Protein AF-A0A377XK44-F1 (afdb_monomer)

Solvent-accessible surface area (backbone atoms only — not comparable to full-atom values): 4394 Å² total; per-residue (Å²): 132,67,72,63,58,56,54,54,62,70,54,53,73,74,74,68,66,78,79,72,83,77,64,67,58,42,63,47,80,44,77,74,36,50,46,57,56,54,53,48,53,54,21,60,77,67,74,45,93,78,83,80,59,91,84,61,75,56,71,42,66,47,78,44,74,66,38,105

Organism: Klebsiella pneumoniae (NCBI:txid573)

Secondary structure (DSSP, 8-state):
--HHHHHHHHHGGGG--------PPEEEEEEEEEHHHHHHHHHHHTT------TT---EEEEEEEEE-

Nearest PDB structures (foldseek):
  4ar0-assembly1_A  TM=8.017E-01  e=1.459E-01  Neisseria meningitidis
  4jtm-assembly1_A  TM=8.328E-01  e=1.068E+00  Esche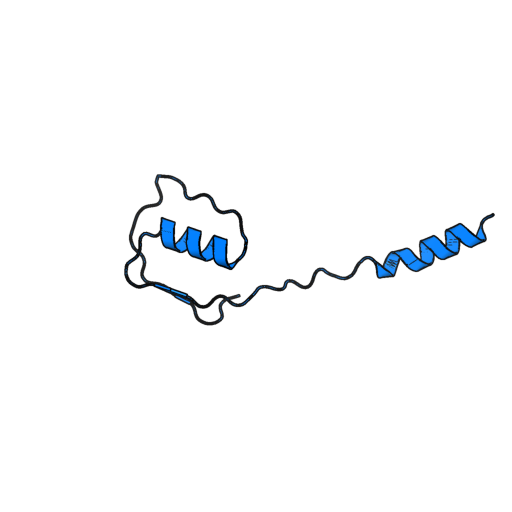richia coli ETEC H10407
  3oss-assembly1_D  TM=8.960E-01  e=2.626E+00  Escherichia coli ETEC H10407
  4jtm-assembly1_B-2  TM=8.357E-01  e=2.626E+00  Escherichia coli ETEC H10407

Radius of gyration: 21.94 Å; Cα contacts (8 Å, |Δi|>4): 63; chains: 1; bounding box: 43×26×59 Å

Mean predicted aligned error: 11.38 Å

Structure (mmCIF, N/CA/C/O backbone):
data_AF-A0A377XK44-F1
#
_entry.id   AF-A0A377XK44-F1
#
loop_
_atom_site.group_PDB
_atom_site.id
_atom_site.type_symbol
_atom_site.label_atom_id
_atom_site.label_alt_id
_atom_site.label_comp_id
_atom_site.label_asym_id
_atom_site.label_entity_id
_atom_site.label_seq_id
_atom_site.pdbx_PDB_ins_code
_atom_site.Cartn_x
_atom_site.Cartn_y
_atom_site.Cartn_z
_atom_site.occupancy
_atom_site.B_iso_or_equiv
_atom_site.auth_seq_id
_atom_site.auth_comp_id
_atom_site.auth_asym_id
_atom_site.auth_atom_id
_atom_site.pdbx_PDB_model_num
ATOM 1 N N . MET A 1 1 ? 32.079 10.278 -46.613 1.00 59.19 1 MET A N 1
ATOM 2 C CA . MET A 1 1 ? 31.531 10.612 -45.275 1.00 59.19 1 MET A CA 1
ATOM 3 C C . MET A 1 1 ? 30.330 9.753 -44.841 1.00 59.19 1 MET A C 1
ATOM 5 O O . MET A 1 1 ? 29.876 9.919 -43.724 1.00 59.19 1 MET A O 1
ATOM 9 N N . MET A 1 2 ? 29.850 8.783 -45.641 1.00 60.56 2 MET A N 1
ATOM 10 C CA . MET A 1 2 ? 28.628 8.009 -45.328 1.00 60.56 2 MET A CA 1
ATOM 11 C C . MET A 1 2 ? 28.829 6.815 -44.365 1.00 60.56 2 MET A C 1
ATOM 13 O O . MET A 1 2 ? 27.891 6.381 -43.710 1.00 60.56 2 MET A O 1
ATOM 17 N N . ARG A 1 3 ? 30.056 6.278 -44.250 1.00 70.62 3 ARG A N 1
ATOM 18 C CA . ARG A 1 3 ? 30.329 5.010 -43.531 1.00 70.62 3 ARG A CA 1
ATOM 19 C C . ARG A 1 3 ? 30.217 5.108 -42.006 1.00 70.62 3 ARG A C 1
ATOM 21 O O . ARG A 1 3 ? 29.963 4.108 -41.349 1.00 70.62 3 ARG A O 1
ATOM 28 N N . TRP A 1 4 ? 30.398 6.306 -41.457 1.00 65.31 4 TRP A N 1
ATOM 29 C CA . TRP A 1 4 ? 30.335 6.551 -40.013 1.00 65.31 4 TRP A CA 1
ATOM 30 C C . TRP A 1 4 ? 28.891 6.596 -39.509 1.00 65.31 4 TRP A C 1
ATOM 32 O O . TRP A 1 4 ? 28.599 6.105 -38.424 1.00 65.31 4 TRP A O 1
ATOM 42 N N . ILE A 1 5 ? 27.977 7.098 -40.342 1.00 72.88 5 ILE A N 1
ATOM 43 C CA . ILE A 1 5 ? 26.542 7.149 -40.047 1.00 72.88 5 ILE A CA 1
ATOM 44 C C . ILE A 1 5 ? 25.970 5.727 -40.019 1.00 72.88 5 ILE A C 1
ATOM 46 O O . ILE A 1 5 ? 25.193 5.401 -39.130 1.00 72.88 5 ILE A O 1
ATOM 50 N N . SER A 1 6 ? 26.418 4.849 -40.924 1.00 72.06 6 SER A N 1
ATOM 51 C CA . SER A 1 6 ? 26.018 3.435 -40.937 1.00 72.06 6 SER A CA 1
ATOM 52 C C . SER A 1 6 ? 26.482 2.665 -39.696 1.00 72.06 6 SER A C 1
ATOM 54 O O . SER A 1 6 ? 25.757 1.798 -39.223 1.00 72.06 6 SER A O 1
ATOM 56 N N . LEU A 1 7 ? 27.659 2.989 -39.147 1.00 69.69 7 LEU A N 1
ATOM 57 C CA . LEU A 1 7 ? 28.155 2.384 -37.904 1.00 69.69 7 LEU A CA 1
ATOM 58 C C . LEU A 1 7 ? 27.362 2.853 -36.676 1.00 69.69 7 LEU A C 1
ATOM 60 O O . LEU A 1 7 ? 27.036 2.042 -35.815 1.00 69.69 7 LEU A O 1
ATOM 64 N N . LEU A 1 8 ? 26.998 4.137 -36.627 1.00 68.31 8 LEU A N 1
ATOM 65 C CA . LEU A 1 8 ? 26.126 4.696 -35.587 1.00 68.31 8 LEU A CA 1
ATOM 66 C C . LEU A 1 8 ? 24.709 4.108 -35.643 1.00 68.31 8 LEU A C 1
ATOM 68 O O . LEU A 1 8 ? 24.145 3.776 -34.603 1.00 68.31 8 LEU A O 1
ATOM 72 N N . LEU A 1 9 ? 24.157 3.914 -36.847 1.00 69.31 9 LEU A N 1
ATOM 73 C CA . LEU A 1 9 ? 22.839 3.298 -37.026 1.00 69.31 9 LEU A CA 1
ATOM 74 C C . LEU A 1 9 ? 22.823 1.815 -36.619 1.00 69.31 9 LEU A C 1
ATOM 76 O O . LEU A 1 9 ? 21.816 1.332 -36.109 1.00 69.31 9 LEU A O 1
ATOM 80 N N . LEU A 1 10 ? 23.936 1.101 -36.817 1.00 70.00 10 LEU A N 1
ATOM 81 C CA . LEU A 1 10 ? 24.075 -0.313 -36.453 1.00 70.00 10 LEU A CA 1
ATOM 82 C C . LEU A 1 10 ? 24.218 -0.532 -34.933 1.00 70.00 10 LEU A C 1
ATOM 84 O O . LEU A 1 10 ? 23.921 -1.620 -34.447 1.00 70.00 10 LEU A O 1
ATOM 88 N N . LEU A 1 11 ? 24.632 0.489 -34.174 1.00 64.25 11 LEU A N 1
ATOM 89 C CA . LEU A 1 11 ? 24.754 0.436 -32.708 1.00 64.25 11 LEU A CA 1
ATOM 90 C C . LEU A 1 11 ? 23.470 0.846 -31.963 1.00 64.25 11 LEU A C 1
ATOM 92 O O . LEU A 1 11 ? 23.330 0.545 -30.779 1.00 64.25 11 LEU A O 1
ATOM 96 N N . LEU A 1 12 ? 22.509 1.477 -32.648 1.00 63.50 12 LEU A N 1
ATOM 97 C CA . LEU A 1 12 ? 21.231 1.905 -32.069 1.00 63.50 12 LEU A CA 1
ATOM 98 C C . LEU A 1 12 ? 20.367 0.774 -31.454 1.00 63.50 12 LEU A C 1
ATOM 100 O O . LEU A 1 12 ? 19.778 1.005 -30.397 1.00 63.50 12 LEU A O 1
ATOM 104 N N . PRO A 1 13 ? 20.271 -0.444 -32.033 1.00 61.47 13 PRO A N 1
ATOM 105 C CA . PRO A 1 13 ? 19.395 -1.482 -31.487 1.00 61.47 13 PRO A CA 1
ATOM 106 C C . PRO A 1 13 ? 19.914 -2.130 -30.191 1.00 61.47 13 PRO A C 1
ATOM 108 O O . PRO A 1 13 ? 19.137 -2.798 -29.516 1.00 61.47 13 PRO A O 1
ATOM 111 N N . LEU A 1 14 ? 21.177 -1.913 -29.790 1.00 59.91 14 LEU A N 1
ATOM 112 C CA . LEU A 1 14 ? 21.694 -2.427 -28.509 1.00 59.91 14 LEU A CA 1
ATOM 113 C C . LEU A 1 14 ? 21.241 -1.605 -27.290 1.00 59.91 14 LEU A C 1
ATOM 115 O O . LEU A 1 14 ? 21.346 -2.081 -26.163 1.00 59.91 14 LEU A O 1
ATOM 119 N N . ALA A 1 15 ? 20.750 -0.380 -27.496 1.00 59.38 15 ALA A N 1
ATOM 120 C CA . ALA A 1 15 ? 20.348 0.512 -26.407 1.00 59.38 15 ALA A CA 1
ATOM 121 C C . ALA A 1 15 ? 18.912 0.267 -25.912 1.00 59.38 15 ALA A C 1
ATOM 123 O O . ALA A 1 15 ? 18.511 0.825 -24.892 1.00 59.38 15 ALA A O 1
ATOM 124 N N . VAL A 1 16 ? 18.134 -0.567 -26.609 1.00 60.25 16 VAL A N 1
ATOM 125 C CA . VAL A 1 16 ? 16.728 -0.837 -26.277 1.00 60.25 16 VAL A CA 1
ATOM 126 C C . VAL A 1 16 ? 16.611 -2.197 -25.592 1.00 60.25 16 VAL A C 1
ATOM 128 O O . VAL A 1 16 ? 15.952 -3.114 -26.076 1.00 60.25 16 VAL A O 1
ATOM 131 N N . ALA A 1 17 ? 17.290 -2.356 -24.456 1.00 62.56 17 ALA A N 1
ATOM 132 C CA . ALA A 1 17 ? 16.993 -3.470 -23.566 1.00 62.56 17 ALA A CA 1
ATOM 133 C C . ALA A 1 17 ? 15.593 -3.243 -22.961 1.00 62.56 17 ALA A C 1
ATOM 135 O O . ALA A 1 17 ? 15.319 -2.136 -22.485 1.00 62.56 17 ALA A O 1
ATOM 136 N N . PRO A 1 18 ? 14.692 -4.244 -22.958 1.00 59.97 18 PRO A N 1
ATOM 137 C CA . PRO A 1 18 ? 13.445 -4.123 -22.221 1.00 59.97 18 PRO A CA 1
ATOM 138 C C . PRO A 1 18 ? 13.799 -3.882 -20.754 1.00 59.97 18 PRO A C 1
ATOM 140 O O . PRO A 1 18 ? 14.566 -4.645 -20.165 1.00 59.97 18 PRO A O 1
ATOM 143 N N . ALA A 1 19 ? 13.267 -2.808 -20.170 1.00 59.59 19 ALA A N 1
ATOM 144 C CA . ALA A 1 19 ? 13.355 -2.592 -18.736 1.00 59.59 19 ALA A CA 1
ATOM 145 C C . ALA A 1 19 ? 12.701 -3.801 -18.059 1.00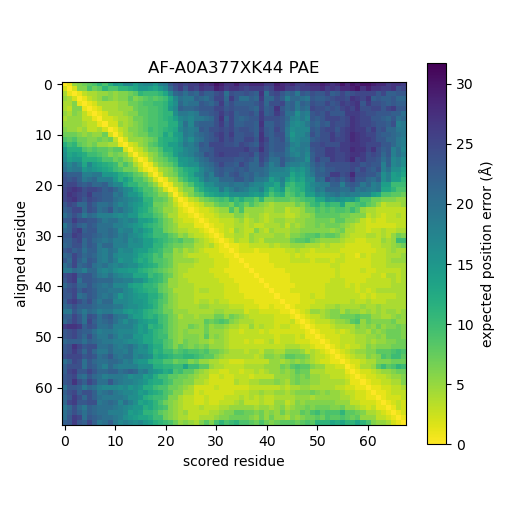 59.59 19 ALA A C 1
ATOM 147 O O . ALA A 1 19 ? 11.477 -3.942 -18.070 1.00 59.59 19 ALA A O 1
ATOM 148 N N . ALA A 1 20 ? 13.521 -4.722 -17.548 1.00 58.81 20 ALA A N 1
ATOM 149 C CA . ALA A 1 20 ? 13.037 -5.857 -16.789 1.00 58.81 20 ALA A CA 1
ATOM 150 C C . ALA A 1 20 ? 12.208 -5.295 -15.634 1.00 58.81 20 ALA A C 1
ATOM 152 O O . ALA A 1 20 ? 12.714 -4.502 -14.834 1.00 58.81 20 ALA A O 1
ATOM 153 N N . ARG A 1 21 ? 10.923 -5.658 -15.588 1.00 60.81 21 ARG A N 1
ATOM 154 C CA . ARG A 1 21 ? 10.021 -5.282 -14.503 1.00 60.81 21 ARG A CA 1
ATOM 155 C C . ARG A 1 21 ? 10.505 -6.022 -13.261 1.00 60.81 21 ARG A C 1
ATOM 157 O O . ARG A 1 21 ? 10.171 -7.178 -13.032 1.00 60.81 21 ARG A O 1
ATOM 164 N N . ASN A 1 22 ? 11.428 -5.392 -12.546 1.00 60.22 22 ASN A N 1
ATOM 165 C CA . ASN A 1 22 ? 12.040 -5.916 -11.334 1.00 60.22 22 ASN A CA 1
ATOM 166 C C . ASN A 1 22 ? 11.082 -5.629 -10.172 1.00 60.22 22 ASN A C 1
ATOM 168 O O . ASN A 1 22 ? 11.393 -4.856 -9.266 1.00 60.22 22 ASN A O 1
ATOM 172 N N . ASP A 1 23 ? 9.876 -6.191 -10.266 1.00 67.31 23 ASP A N 1
ATOM 173 C CA . ASP A 1 23 ? 8.871 -6.122 -9.213 1.00 67.31 23 ASP A CA 1
ATOM 174 C C . ASP A 1 23 ? 9.433 -6.910 -8.021 1.00 67.31 23 ASP A C 1
ATOM 176 O O . ASP A 1 23 ? 9.532 -8.141 -8.036 1.00 67.31 23 ASP A O 1
ATOM 180 N N . LYS A 1 24 ? 9.957 -6.179 -7.028 1.00 74.81 24 LYS A N 1
ATOM 181 C CA . LYS A 1 24 ? 10.549 -6.781 -5.835 1.00 74.81 24 LYS A CA 1
ATOM 182 C C . LYS A 1 24 ? 9.416 -7.367 -4.998 1.00 74.81 24 LYS A C 1
ATOM 184 O O . LYS A 1 24 ? 8.569 -6.602 -4.548 1.00 74.81 24 LYS A O 1
ATOM 189 N N . PRO A 1 25 ? 9.423 -8.681 -4.721 1.00 77.69 25 PRO A N 1
ATOM 190 C CA . PRO A 1 25 ? 8.335 -9.309 -3.993 1.00 77.69 25 PRO A CA 1
ATOM 191 C C . PRO A 1 25 ? 8.222 -8.723 -2.581 1.00 77.69 25 PRO A C 1
ATOM 193 O O . PRO A 1 25 ? 9.155 -8.789 -1.777 1.00 77.69 25 PRO A O 1
ATOM 196 N N . VAL A 1 26 ? 7.054 -8.175 -2.276 1.00 80.75 26 VAL A N 1
ATOM 197 C CA . VAL A 1 26 ? 6.693 -7.543 -1.011 1.00 80.75 26 VAL A CA 1
ATOM 198 C C . VAL A 1 26 ? 6.210 -8.607 -0.033 1.00 80.75 26 VAL A C 1
ATOM 200 O O . VAL A 1 26 ? 5.333 -9.422 -0.332 1.00 80.75 26 VAL A O 1
ATOM 203 N N . SER A 1 27 ? 6.780 -8.602 1.169 1.00 84.94 27 SER A N 1
ATOM 204 C CA . SER A 1 27 ? 6.283 -9.381 2.305 1.00 84.94 27 SER A CA 1
ATOM 205 C C . SER A 1 27 ? 6.151 -8.453 3.500 1.00 84.94 27 SER A C 1
ATOM 207 O O . SER A 1 27 ? 7.110 -7.774 3.856 1.00 84.94 27 SER A O 1
ATOM 209 N N . LEU A 1 28 ? 4.959 -8.394 4.083 1.00 83.94 28 LEU A N 1
ATOM 210 C CA . LEU A 1 28 ? 4.615 -7.433 5.125 1.00 83.94 28 LEU A CA 1
ATOM 211 C C . LEU A 1 28 ? 3.561 -8.050 6.033 1.00 83.94 28 LEU A C 1
ATOM 213 O O . LEU A 1 28 ? 2.590 -8.618 5.542 1.00 83.94 28 LEU A O 1
ATOM 217 N N . VAL A 1 29 ? 3.756 -7.956 7.343 1.00 86.19 29 VAL A N 1
ATOM 218 C CA . VAL A 1 29 ? 2.770 -8.379 8.339 1.00 86.19 29 VAL A CA 1
ATOM 219 C C . VAL A 1 29 ? 2.433 -7.162 9.173 1.00 86.19 29 VAL A C 1
ATOM 221 O O . VAL A 1 29 ? 3.323 -6.554 9.761 1.00 86.19 29 VAL A O 1
ATOM 224 N N . ILE A 1 30 ? 1.160 -6.803 9.169 1.00 85.69 30 ILE A N 1
ATOM 225 C CA . ILE A 1 30 ? 0.601 -5.690 9.916 1.00 85.69 30 ILE A CA 1
ATOM 226 C C . ILE A 1 30 ? -0.625 -6.216 10.637 1.00 85.69 30 ILE A C 1
ATOM 228 O O . ILE A 1 30 ? -1.510 -6.794 10.007 1.00 85.69 30 ILE A O 1
ATOM 232 N N . ASP A 1 31 ? -0.675 -5.961 11.934 1.00 87.44 31 ASP A N 1
ATOM 233 C CA . ASP A 1 31 ? -1.815 -6.263 12.780 1.00 87.44 31 ASP A CA 1
ATOM 234 C C . ASP A 1 31 ? -2.387 -4.928 13.277 1.00 87.44 31 ASP A C 1
ATOM 236 O O . ASP A 1 31 ? -1.682 -4.148 13.915 1.00 87.44 31 ASP A O 1
ATOM 240 N N . ASP A 1 32 ? -3.644 -4.662 12.917 1.00 89.94 32 ASP A N 1
ATOM 241 C CA . ASP A 1 32 ? -4.460 -3.518 13.349 1.00 89.94 32 ASP A CA 1
ATOM 242 C C . ASP A 1 32 ? -3.780 -2.135 13.237 1.00 89.94 32 ASP A C 1
ATOM 244 O O . ASP A 1 32 ? -3.590 -1.420 14.222 1.00 89.94 32 ASP A O 1
ATOM 248 N N . ALA A 1 33 ? -3.402 -1.737 12.015 1.00 89.44 33 ALA A N 1
ATOM 249 C CA . ALA A 1 33 ? -2.814 -0.418 11.760 1.00 89.44 33 ALA A CA 1
ATOM 250 C C . ALA A 1 33 ? -3.720 0.477 10.898 1.00 89.44 33 ALA A C 1
ATOM 252 O O . ALA A 1 33 ? -4.492 -0.029 10.077 1.00 89.44 33 ALA A O 1
ATOM 253 N N . PRO A 1 34 ? -3.608 1.816 11.010 1.00 92.56 34 PRO A N 1
ATOM 254 C CA . PRO A 1 34 ? -4.334 2.739 10.147 1.00 92.56 34 PRO A CA 1
ATOM 255 C C . PRO A 1 34 ? -4.022 2.498 8.668 1.00 92.56 34 PRO A C 1
ATOM 257 O O . PRO A 1 34 ? -2.854 2.467 8.270 1.00 92.56 34 PRO A O 1
ATOM 260 N N . VAL A 1 35 ? -5.059 2.406 7.833 1.00 93.00 35 VAL A N 1
ATOM 261 C CA . VAL A 1 35 ? -4.928 2.121 6.393 1.00 93.00 35 VAL A CA 1
ATOM 262 C C . VAL A 1 35 ? -3.962 3.082 5.686 1.00 93.00 35 VAL A C 1
ATOM 264 O O . VAL A 1 35 ? -3.177 2.666 4.837 1.00 93.00 35 VAL A O 1
ATOM 267 N N . ALA A 1 36 ? -3.945 4.355 6.089 1.00 91.38 36 ALA A N 1
ATOM 268 C CA . ALA A 1 36 ? -3.045 5.362 5.538 1.00 91.38 36 ALA A CA 1
ATOM 269 C C . ALA A 1 36 ? -1.564 5.026 5.778 1.00 91.38 36 ALA A C 1
ATOM 271 O O . ALA A 1 36 ? -0.744 5.220 4.883 1.00 91.38 36 ALA A O 1
ATOM 272 N N . GLN A 1 37 ? -1.229 4.492 6.958 1.00 89.19 37 GLN A N 1
ATOM 273 C CA . GLN A 1 37 ? 0.135 4.078 7.298 1.00 89.19 37 GLN A CA 1
ATOM 274 C C . GLN A 1 37 ? 0.529 2.812 6.536 1.00 89.19 37 GLN A C 1
ATOM 276 O O . GLN A 1 37 ? 1.641 2.730 6.025 1.00 89.19 37 GLN A O 1
ATOM 281 N N . VAL A 1 38 ? -0.399 1.859 6.391 1.00 91.38 38 VAL A N 1
ATOM 282 C CA . VAL A 1 38 ? -0.168 0.640 5.601 1.00 91.38 38 VAL A CA 1
ATOM 283 C C . VAL A 1 38 ? 0.156 0.985 4.147 1.00 91.38 38 VAL A C 1
ATOM 285 O O . VAL A 1 38 ? 1.140 0.495 3.597 1.00 91.38 38 VAL A O 1
ATOM 288 N N . LEU A 1 39 ? -0.640 1.860 3.524 1.00 91.06 39 LEU A N 1
ATOM 289 C CA . LEU A 1 39 ? -0.433 2.276 2.136 1.00 91.06 39 LEU A CA 1
ATOM 290 C C . LEU A 1 39 ? 0.871 3.058 1.945 1.00 91.06 39 LEU A C 1
ATOM 292 O O . LEU A 1 39 ? 1.560 2.840 0.951 1.00 91.06 39 LEU A O 1
ATOM 296 N N . GLN A 1 40 ? 1.225 3.933 2.890 1.00 89.75 40 GLN A N 1
ATOM 297 C CA . GLN A 1 40 ? 2.500 4.656 2.862 1.00 89.75 40 GLN A CA 1
ATOM 298 C C . GLN A 1 40 ? 3.689 3.701 2.984 1.00 89.75 40 GLN A C 1
ATOM 300 O O . GLN A 1 40 ? 4.579 3.746 2.141 1.00 89.75 40 GLN A O 1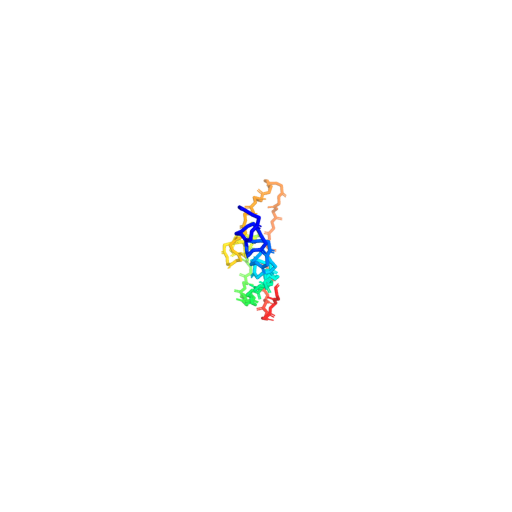
ATOM 305 N N . ALA A 1 41 ? 3.662 2.773 3.944 1.00 88.38 41 ALA A N 1
ATOM 306 C CA . ALA A 1 41 ? 4.719 1.777 4.109 1.00 88.38 41 ALA A CA 1
ATOM 307 C C . ALA A 1 41 ? 4.895 0.924 2.840 1.00 88.38 41 ALA A C 1
ATOM 309 O O . ALA A 1 41 ? 6.014 0.703 2.378 1.00 88.38 41 ALA A O 1
ATOM 310 N N . LEU A 1 42 ? 3.793 0.497 2.215 1.00 88.44 42 LEU A N 1
ATOM 311 C CA . LEU A 1 42 ? 3.839 -0.235 0.946 1.00 88.44 42 LEU A CA 1
ATOM 312 C C . LEU A 1 42 ? 4.415 0.606 -0.199 1.00 88.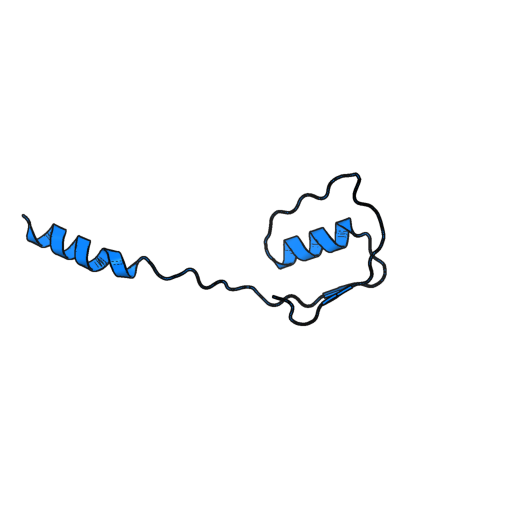44 42 LEU A C 1
ATOM 314 O O . LEU A 1 42 ? 5.164 0.081 -1.029 1.00 88.44 42 LEU A O 1
ATOM 318 N N . ALA A 1 43 ? 4.077 1.891 -0.258 1.00 89.25 43 ALA A N 1
ATOM 319 C CA . ALA A 1 43 ? 4.602 2.810 -1.258 1.00 89.25 43 ALA A CA 1
ATOM 320 C C . ALA A 1 43 ? 6.111 3.035 -1.084 1.00 89.25 43 ALA A C 1
ATOM 322 O O . ALA A 1 43 ? 6.850 2.931 -2.063 1.00 89.25 43 ALA A O 1
ATOM 323 N N . GLU A 1 44 ? 6.578 3.233 0.150 1.00 88.25 44 GLU A N 1
ATOM 324 C CA . GLU A 1 44 ? 8.000 3.354 0.486 1.00 88.25 44 GLU A CA 1
ATOM 325 C C . GLU A 1 44 ? 8.781 2.088 0.111 1.00 88.25 44 GLU A C 1
ATOM 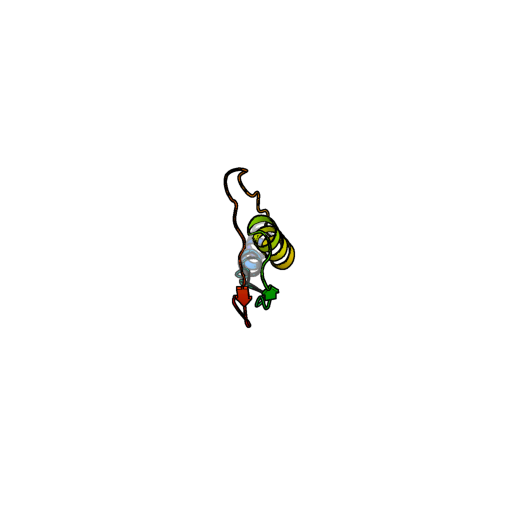327 O O . GLU A 1 44 ? 9.789 2.165 -0.594 1.00 88.25 44 GLU A O 1
ATOM 332 N N . MET A 1 45 ? 8.278 0.904 0.482 1.00 84.62 45 MET A N 1
ATOM 333 C CA . MET A 1 45 ? 8.915 -0.378 0.145 1.00 84.62 45 MET A CA 1
ATOM 334 C C . MET A 1 45 ? 9.086 -0.557 -1.370 1.00 84.62 45 MET A C 1
ATOM 336 O O . MET A 1 45 ? 10.133 -1.016 -1.832 1.00 84.62 45 MET A O 1
ATOM 340 N N . ASN A 1 46 ? 8.087 -0.146 -2.154 1.00 83.50 46 ASN A N 1
ATOM 341 C CA . ASN A 1 46 ? 8.088 -0.272 -3.613 1.00 83.50 46 ASN A CA 1
ATOM 342 C C . ASN A 1 46 ? 8.648 0.954 -4.344 1.00 83.50 46 ASN A C 1
ATOM 344 O O . ASN A 1 46 ? 8.632 0.976 -5.575 1.00 83.50 46 ASN A O 1
ATOM 348 N N . HIS A 1 47 ? 9.136 1.959 -3.610 1.00 84.25 47 HIS A N 1
ATOM 349 C CA . HIS A 1 47 ? 9.667 3.208 -4.161 1.00 84.25 47 HIS A CA 1
ATOM 350 C C . HIS A 1 47 ? 8.653 3.902 -5.092 1.00 84.25 47 HIS A C 1
ATOM 352 O O . HIS A 1 47 ? 9.003 4.429 -6.151 1.00 84.25 47 HIS A O 1
ATOM 358 N N . LYS A 1 48 ? 7.370 3.863 -4.713 1.00 83.69 48 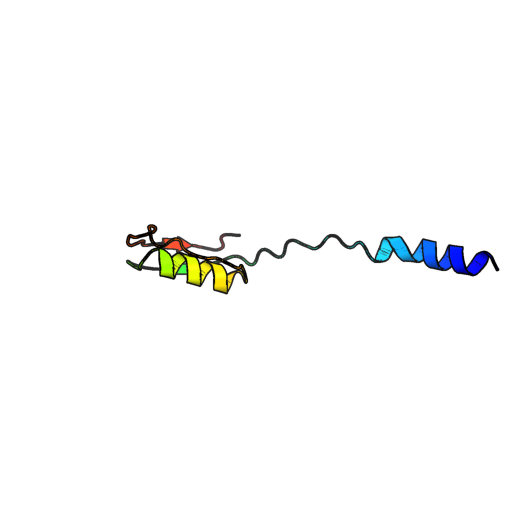LYS A N 1
ATOM 359 C CA . LYS A 1 48 ? 6.262 4.490 -5.440 1.00 83.69 48 LYS A CA 1
ATOM 360 C C . LYS A 1 48 ? 5.820 5.757 -4.722 1.00 83.69 48 LYS A C 1
ATOM 362 O O . LYS A 1 48 ? 5.769 5.808 -3.499 1.00 83.69 48 LYS A O 1
ATOM 367 N N . ASN A 1 49 ? 5.427 6.761 -5.498 1.00 86.06 49 ASN A N 1
ATOM 368 C CA . ASN A 1 49 ? 4.799 7.961 -4.960 1.00 86.06 49 ASN A CA 1
ATOM 369 C C . ASN A 1 49 ? 3.319 7.667 -4.697 1.00 86.06 49 ASN A C 1
ATOM 371 O O . ASN A 1 49 ? 2.593 7.291 -5.619 1.00 86.06 49 ASN A O 1
ATOM 375 N N . LEU A 1 50 ? 2.876 7.839 -3.454 1.00 89.94 50 LEU A N 1
ATOM 376 C CA . LEU A 1 50 ? 1.495 7.612 -3.039 1.00 89.94 50 LEU A CA 1
ATOM 377 C C . LEU A 1 50 ? 1.054 8.747 -2.114 1.00 89.94 50 LEU A C 1
ATOM 379 O O . LEU A 1 50 ? 1.751 9.084 -1.163 1.00 89.94 50 LEU A O 1
ATOM 383 N N . VAL A 1 51 ? -0.113 9.325 -2.393 1.00 90.00 51 VAL A N 1
ATOM 384 C CA . VAL A 1 51 ? -0.770 10.318 -1.534 1.00 90.00 51 VAL A CA 1
ATOM 385 C C . VAL A 1 51 ? -2.112 9.739 -1.114 1.00 90.00 51 VAL A C 1
ATOM 387 O O . VAL A 1 51 ? -2.904 9.328 -1.961 1.00 90.00 51 VAL A O 1
ATOM 390 N N . VAL A 1 52 ? -2.356 9.685 0.194 1.00 88.69 52 VAL A N 1
ATOM 391 C CA . VAL A 1 52 ? -3.618 9.198 0.760 1.00 88.69 52 VAL A CA 1
ATOM 392 C C . VAL A 1 52 ? -4.578 10.379 0.892 1.00 88.69 52 VAL A C 1
ATOM 394 O O . VAL A 1 52 ? -4.221 11.403 1.471 1.00 88.69 52 VAL A O 1
ATOM 397 N N . ALA A 1 53 ? -5.786 10.252 0.340 1.00 91.81 53 ALA A N 1
ATOM 398 C CA . ALA A 1 53 ? -6.825 11.266 0.493 1.00 91.81 53 ALA A CA 1
ATOM 399 C C . ALA A 1 53 ? -7.320 11.328 1.954 1.00 91.81 53 ALA A C 1
ATOM 401 O O . ALA A 1 53 ? -7.370 10.289 2.615 1.00 91.81 53 ALA A O 1
ATOM 402 N N . PRO A 1 54 ? -7.719 12.509 2.461 1.00 84.00 54 PRO A N 1
ATOM 403 C CA . PRO A 1 54 ? -8.117 12.686 3.861 1.00 84.00 54 PRO A CA 1
ATOM 404 C C . PRO A 1 54 ? -9.347 11.858 4.267 1.00 84.00 54 PRO A C 1
ATOM 406 O O . PRO A 1 54 ? -9.485 11.512 5.435 1.00 84.00 54 PRO A O 1
ATOM 409 N N . ASP A 1 55 ? -10.200 11.491 3.309 1.00 89.75 55 ASP A N 1
ATOM 410 C CA . ASP A 1 55 ? -11.396 10.673 3.550 1.00 89.75 55 ASP A CA 1
ATOM 411 C C . ASP A 1 55 ? -11.087 9.172 3.716 1.00 89.75 55 ASP A C 1
ATOM 413 O O . ASP A 1 55 ? -11.961 8.385 4.084 1.00 89.75 55 ASP A O 1
ATOM 417 N N . VAL A 1 56 ? -9.849 8.740 3.446 1.00 86.75 56 VAL A N 1
ATOM 418 C CA . VAL A 1 56 ? -9.439 7.336 3.569 1.00 86.75 56 VAL A CA 1
ATOM 419 C C . VAL A 1 56 ? -9.059 7.046 5.022 1.00 86.75 56 VAL A C 1
ATOM 421 O O . VAL A 1 56 ? -7.951 7.339 5.470 1.00 86.75 56 VAL A O 1
ATOM 424 N N . SER A 1 57 ? -9.995 6.446 5.756 1.00 87.06 57 SER A N 1
ATOM 425 C CA . SER A 1 57 ? -9.880 6.131 7.184 1.00 87.06 57 SER A CA 1
ATOM 426 C C . SER A 1 57 ? -10.293 4.685 7.479 1.00 87.06 57 SER A C 1
ATOM 428 O O . SER A 1 57 ? -11.082 4.092 6.744 1.00 87.06 57 SER A O 1
ATOM 430 N N . GLY A 1 58 ? -9.747 4.109 8.552 1.00 90.12 58 GLY A N 1
ATOM 431 C CA . GLY A 1 58 ? -10.005 2.738 8.997 1.00 90.12 58 GLY A CA 1
ATO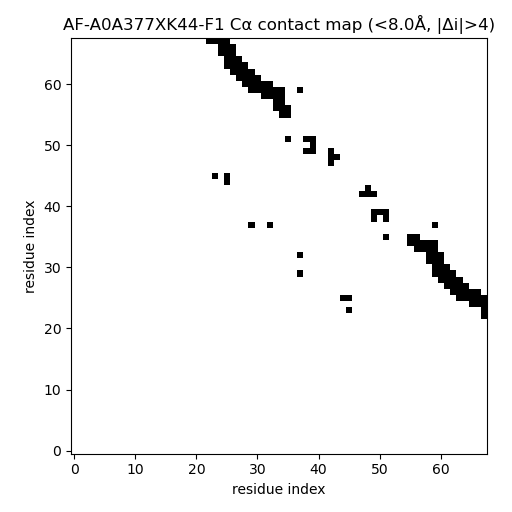M 432 C C . GLY A 1 58 ? -8.736 2.016 9.443 1.00 90.12 58 GLY A C 1
ATOM 433 O O . GLY A 1 58 ? -7.622 2.487 9.192 1.00 90.12 58 GLY A O 1
ATOM 434 N N . THR A 1 59 ? -8.902 0.868 10.100 1.00 93.19 59 THR A N 1
ATOM 435 C CA . THR A 1 59 ? -7.793 -0.020 10.463 1.00 93.19 59 THR A CA 1
ATOM 436 C C . THR A 1 59 ? -7.787 -1.270 9.592 1.00 93.19 59 THR A C 1
ATOM 438 O O . THR A 1 59 ? -8.827 -1.731 9.116 1.00 93.19 59 THR A O 1
ATOM 441 N N . LEU A 1 60 ? -6.591 -1.788 9.325 1.00 89.19 60 LEU A N 1
ATOM 442 C CA . LEU A 1 60 ? -6.376 -2.967 8.502 1.00 89.19 60 LEU A CA 1
ATOM 443 C C . LEU A 1 60 ? -5.341 -3.875 9.165 1.00 89.19 60 LEU A C 1
ATOM 445 O O . LEU A 1 60 ? -4.280 -3.422 9.590 1.00 89.19 60 LEU A O 1
ATOM 449 N N . SER A 1 61 ? -5.643 -5.170 9.171 1.00 90.00 61 SER A N 1
ATOM 450 C CA . SER A 1 61 ? -4.658 -6.226 9.405 1.00 90.00 61 SER A CA 1
ATOM 451 C C . SER A 1 61 ? -4.355 -6.901 8.070 1.00 90.00 61 SER A C 1
ATOM 453 O O . SER A 1 61 ? -5.274 -7.335 7.372 1.00 90.00 61 SER A O 1
ATOM 455 N N . LEU A 1 62 ? -3.083 -6.953 7.681 1.00 88.50 62 LEU A N 1
ATOM 456 C CA . LEU A 1 62 ? -2.647 -7.427 6.370 1.00 88.50 62 LEU A CA 1
ATOM 457 C C . LEU A 1 62 ? -1.400 -8.300 6.500 1.00 88.50 62 LEU A C 1
ATOM 459 O O . LEU A 1 62 ? -0.405 -7.902 7.098 1.00 88.50 62 LEU A O 1
ATOM 463 N N . ARG A 1 63 ? -1.426 -9.474 5.865 1.00 89.88 63 ARG A N 1
ATOM 464 C CA . ARG A 1 63 ? -0.269 -10.365 5.739 1.00 89.88 63 ARG A CA 1
ATOM 465 C C . ARG A 1 63 ? 0.013 -10.639 4.265 1.00 89.88 63 ARG A C 1
ATOM 467 O O . ARG A 1 63 ? -0.674 -11.434 3.632 1.00 89.88 63 ARG A O 1
ATOM 474 N N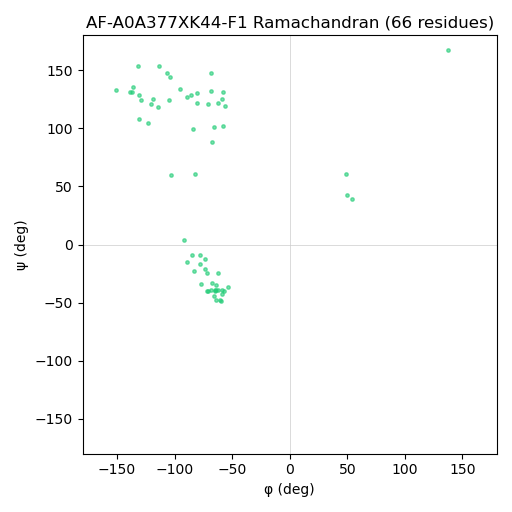 . LEU A 1 64 ? 1.048 -9.999 3.737 1.00 87.44 64 LEU A N 1
ATOM 475 C CA . LEU A 1 64 ? 1.596 -10.219 2.402 1.00 87.44 64 LEU A CA 1
ATOM 476 C C . LEU A 1 64 ? 2.764 -11.203 2.476 1.00 87.44 64 LEU A C 1
ATOM 478 O O . LEU A 1 64 ? 3.650 -11.068 3.322 1.00 87.44 64 LEU A O 1
ATOM 482 N N . GLN A 1 65 ? 2.780 -12.181 1.573 1.00 87.38 65 GLN A N 1
ATOM 483 C CA . GLN A 1 65 ? 3.867 -13.149 1.433 1.00 87.38 65 GLN A CA 1
ATOM 484 C C . GLN A 1 65 ? 4.281 -13.233 -0.035 1.00 87.38 65 GLN A C 1
ATOM 486 O O . GLN A 1 65 ? 3.551 -13.796 -0.847 1.00 87.38 65 GLN A O 1
ATOM 491 N N . LYS A 1 66 ? 5.458 -12.687 -0.359 1.00 82.06 66 LYS A N 1
ATOM 492 C CA . LYS A 1 66 ? 6.046 -12.679 -1.711 1.00 82.06 66 LYS A CA 1
ATOM 493 C C . LYS A 1 66 ? 5.081 -12.186 -2.802 1.00 82.06 66 LYS A C 1
ATOM 495 O O . LYS A 1 66 ? 5.009 -12.775 -3.878 1.00 82.06 66 LYS A O 1
ATOM 500 N N . VAL A 1 67 ? 4.334 -11.128 -2.511 1.00 79.94 67 VAL A N 1
ATOM 501 C CA . VAL A 1 67 ? 3.401 -10.527 -3.472 1.00 79.94 67 VAL A CA 1
ATOM 502 C C . VAL A 1 67 ? 4.194 -9.629 -4.425 1.00 79.94 67 VAL A C 1
ATOM 504 O O . VAL A 1 67 ? 5.013 -8.863 -3.924 1.00 79.94 67 VAL A O 1
ATOM 507 N N . PRO A 1 68 ? 4.027 -9.748 -5.753 1.00 73.69 68 PRO A N 1
ATOM 508 C CA . PRO A 1 68 ? 4.723 -8.894 -6.716 1.00 73.69 68 PRO A CA 1
ATOM 509 C C . PRO A 1 68 ? 4.356 -7.411 -6.567 1.00 73.69 68 PRO A C 1
ATOM 511 O O . PRO A 1 68 ? 3.219 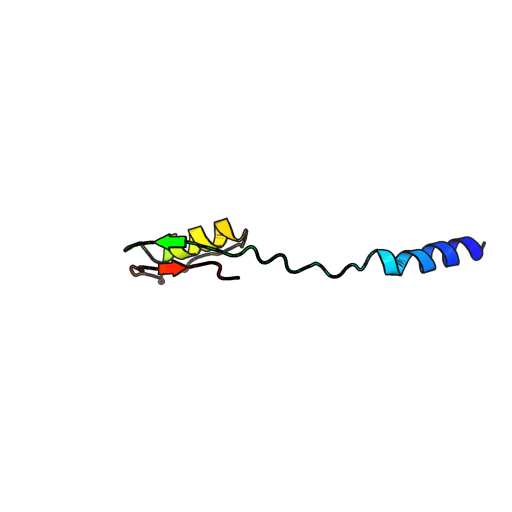-7.112 -6.130 1.00 73.69 68 PRO A O 1
#

Foldseek 3Di:
DVVVVVVVVVCVVVVDDPPPPCQFFDWDWDDWDWPQVVVVVVCVVRVHDDDDDPPRTDTDTDGGDRHD

Sequence (68 aa):
MMRWISLLLLLLPLAVAPAARNDKPVSLVIDDAPVAQVLQALAEMNHKNLVVAPDVSGTLSLRLQKVP

pLDDT: mean 79.28, std 11.7, range [58.81, 93.19]